Protein AF-A0A1X7TKP0-F1 (afdb_monomer)

pLDDT: mean 81.26, std 13.93, range [50.72, 97.0]

Secondary structure (DSSP, 8-state):
------SS---HHHHHHHTTTTS---PPPTTEEEEEEEEE-SS-EEE--EEEE----TT--S--EEEEEEEEEETTEEEEEEEEEE-GGGEEEEETTEEEE--SSPEEE-TT-EEEEEE---

Radius of gyration: 14.47 Å; Cα contacts (8 Å, |Δi|>4): 213; chains: 1; bounding box: 31×35×35 Å

Solvent-accessible surface area (backbone atoms only — not comparable to full-atom values): 7449 Å² total; per-residue (Å²): 86,83,89,68,93,74,87,79,80,92,45,70,67,56,46,66,78,47,62,66,74,81,48,85,90,69,86,84,59,70,70,35,80,46,72,40,85,87,43,28,35,76,45,67,49,65,48,61,63,48,77,48,76,49,80,84,72,88,75,78,49,67,52,70,33,28,46,31,37,28,37,70,79,51,102,88,41,71,44,80,75,41,72,46,81,40,32,66,88,63,47,45,78,78,48,91,48,28,35,37,33,64,56,96,64,62,42,71,49,45,54,65,24,24,42,30,41,34,27,53,67,117

Nearest PDB structures (foldseek):
  5mu8-assembly8_P  TM=4.519E-01  e=5.932E-01  Homo sapiens
  5mu8-assembly16_f  TM=4.303E-01  e=6.272E-01  Homo sapiens
  2o0o-assembly1_C  TM=3.734E-01  e=3.215E-01  Homo sapiens
  7kpa-assembly1_A  TM=4.078E-01  e=2.019E+00  Homo sapiens
  6mgp-assembly1_C  TM=3.198E-01  e=9.261E-01  Homo sapiens

Structure (mmCIF, N/CA/C/O backbone):
data_AF-A0A1X7TKP0-F1
#
_entry.id   AF-A0A1X7TKP0-F1
#
loop_
_atom_site.group_PDB
_atom_site.id
_atom_site.type_symbol
_atom_site.label_atom_id
_atom_site.label_alt_id
_atom_site.label_comp_id
_atom_site.label_asym_id
_atom_site.label_entity_id
_atom_site.label_seq_id
_atom_site.pdbx_PDB_ins_code
_atom_site.Cartn_x
_atom_site.Cartn_y
_atom_site.Cartn_z
_atom_site.occupancy
_atom_site.B_iso_or_equiv
_atom_site.auth_seq_id
_atom_site.auth_comp_id
_atom_site.auth_asym_id
_atom_site.auth_atom_id
_atom_site.pdbx_PDB_model_num
ATOM 1 N N . GLY A 1 1 ? -9.720 -5.991 3.796 1.00 51.44 1 GLY A N 1
ATOM 2 C CA . GLY A 1 1 ? -8.569 -6.813 3.355 1.00 51.44 1 GLY A CA 1
ATOM 3 C C . GLY A 1 1 ? -8.676 -8.213 3.927 1.00 51.44 1 GLY A C 1
ATOM 4 O O . GLY A 1 1 ? -9.389 -8.382 4.896 1.00 51.44 1 GLY A O 1
ATOM 5 N N . TYR A 1 2 ? -8.031 -9.223 3.343 1.00 51.78 2 TYR A N 1
ATOM 6 C CA . TYR A 1 2 ? -8.074 -10.601 3.855 1.00 51.78 2 TYR A CA 1
ATOM 7 C C . TYR A 1 2 ? -6.728 -10.949 4.496 1.00 51.78 2 TYR A C 1
ATOM 9 O O . TYR A 1 2 ? -5.691 -10.819 3.848 1.00 51.78 2 TYR A O 1
ATOM 17 N N . CYS A 1 3 ? -6.730 -11.372 5.760 1.00 55.53 3 CYS A N 1
ATOM 18 C CA . CYS A 1 3 ? -5.513 -11.797 6.445 1.00 55.53 3 CYS A CA 1
ATOM 19 C C . CYS A 1 3 ? -5.218 -13.254 6.086 1.00 55.53 3 CYS A C 1
ATOM 21 O O . CYS A 1 3 ? -5.800 -14.181 6.643 1.00 55.53 3 CYS A O 1
ATOM 23 N N . VAL A 1 4 ? -4.341 -13.457 5.104 1.00 58.06 4 VAL A N 1
ATOM 24 C CA . VAL A 1 4 ? -3.804 -14.779 4.769 1.00 58.06 4 VAL A CA 1
ATOM 25 C C . VAL A 1 4 ? -2.506 -15.019 5.531 1.00 58.06 4 VAL A C 1
ATOM 27 O O . VAL A 1 4 ? -1.620 -14.168 5.553 1.00 58.06 4 VAL A O 1
ATOM 30 N N . ASN A 1 5 ? -2.363 -16.218 6.096 1.00 53.41 5 ASN A N 1
ATOM 31 C CA . ASN A 1 5 ? -1.103 -16.730 6.634 1.00 53.41 5 ASN A CA 1
ATOM 32 C C . ASN A 1 5 ? -0.195 -17.100 5.437 1.00 53.41 5 ASN A C 1
ATOM 34 O O . ASN A 1 5 ? -0.082 -18.256 5.040 1.00 53.41 5 ASN A O 1
ATOM 38 N N . SER A 1 6 ? 0.292 -16.086 4.719 1.00 55.19 6 SER A N 1
ATOM 39 C CA . SER A 1 6 ? 0.793 -16.228 3.350 1.00 55.19 6 SER A CA 1
ATOM 40 C C . SER A 1 6 ? 2.266 -16.625 3.320 1.00 55.19 6 SER A C 1
ATOM 42 O O . SER A 1 6 ? 3.144 -15.764 3.285 1.00 55.19 6 SER A O 1
ATOM 44 N N . THR A 1 7 ? 2.541 -17.923 3.213 1.00 51.03 7 THR A N 1
ATOM 45 C CA . THR A 1 7 ? 3.807 -18.391 2.634 1.00 51.03 7 THR A CA 1
ATOM 46 C C . THR A 1 7 ? 3.774 -18.508 1.111 1.00 51.03 7 THR A C 1
ATOM 48 O O . THR A 1 7 ? 4.849 -18.513 0.539 1.00 51.03 7 THR A O 1
ATOM 51 N N . ASN A 1 8 ? 2.620 -18.539 0.424 1.00 56.34 8 ASN A N 1
ATOM 52 C CA . ASN A 1 8 ? 2.549 -18.608 -1.050 1.00 56.34 8 ASN A CA 1
ATOM 53 C C . ASN A 1 8 ? 1.129 -18.302 -1.575 1.00 56.34 8 ASN A C 1
ATOM 55 O O . ASN A 1 8 ? 0.237 -19.096 -1.290 1.00 56.34 8 ASN A O 1
ATOM 59 N N . SER A 1 9 ? 0.893 -17.232 -2.357 1.00 58.19 9 SER A N 1
ATOM 60 C CA . SER A 1 9 ? -0.186 -17.215 -3.393 1.00 58.19 9 SER A CA 1
ATOM 61 C C . SER A 1 9 ? -0.407 -15.903 -4.164 1.00 58.19 9 SER A C 1
ATOM 63 O O . SER A 1 9 ? -1.118 -15.938 -5.165 1.00 58.19 9 SER A O 1
ATOM 65 N N . ILE A 1 10 ? 0.175 -14.758 -3.788 1.00 66.00 10 ILE A N 1
ATOM 66 C CA . ILE A 1 10 ? -0.028 -13.523 -4.573 1.00 66.00 10 ILE A CA 1
ATOM 67 C C . ILE A 1 10 ? 0.979 -13.477 -5.731 1.00 66.00 10 ILE A C 1
ATOM 69 O O . ILE A 1 10 ? 2.150 -13.163 -5.532 1.00 66.00 10 ILE A O 1
ATOM 73 N N . ASN A 1 11 ? 0.523 -13.808 -6.940 1.00 68.00 11 ASN A N 1
ATOM 74 C CA .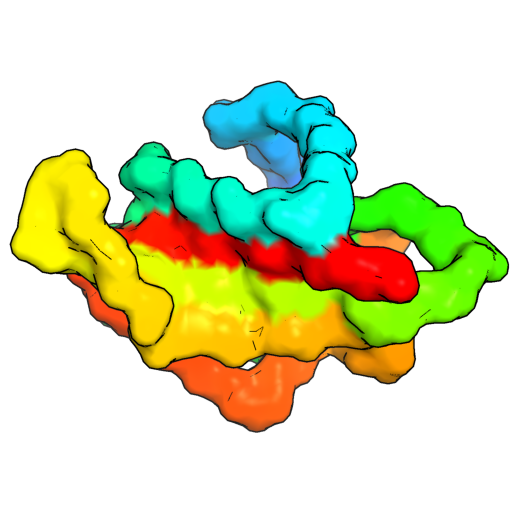 ASN A 1 11 ? 1.281 -13.695 -8.189 1.00 68.00 11 ASN A CA 1
ATOM 75 C C . ASN A 1 11 ? 0.612 -12.694 -9.156 1.00 68.00 11 ASN A C 1
ATOM 77 O O . ASN A 1 11 ? -0.492 -12.208 -8.907 1.00 68.00 11 ASN A O 1
ATOM 81 N N . ALA A 1 12 ? 1.279 -12.374 -10.269 1.00 66.25 12 ALA A N 1
ATOM 82 C CA . ALA A 1 12 ? 0.781 -11.391 -11.236 1.00 66.25 12 ALA A CA 1
ATOM 83 C C . ALA A 1 12 ? -0.612 -11.740 -11.799 1.00 66.25 12 ALA A C 1
ATOM 85 O O . ALA A 1 12 ? -1.448 -10.849 -11.948 1.00 66.25 12 ALA A O 1
ATOM 86 N N . SER A 1 13 ? -0.894 -13.025 -12.054 1.00 74.12 13 SER A N 1
ATOM 87 C CA . SER A 1 13 ? -2.208 -13.464 -12.546 1.00 74.12 13 SER A CA 1
ATOM 88 C C . SER A 1 13 ? -3.313 -13.238 -11.514 1.00 74.12 13 SER A C 1
ATOM 90 O O . SER A 1 13 ? -4.376 -12.737 -11.867 1.00 74.12 13 SER A O 1
ATOM 92 N N . PHE A 1 14 ? -3.046 -13.513 -10.232 1.00 74.75 14 PHE A N 1
ATOM 93 C CA . PHE A 1 14 ? -3.997 -13.256 -9.151 1.00 74.75 14 PHE A CA 1
ATOM 94 C C . PHE A 1 14 ? -4.366 -11.769 -9.057 1.00 74.75 14 PHE A C 1
ATOM 96 O O . PHE A 1 14 ? -5.537 -11.434 -8.872 1.00 74.75 14 PHE A O 1
ATOM 103 N N . ILE A 1 15 ? -3.384 -10.871 -9.212 1.00 70.69 15 ILE A N 1
ATOM 104 C CA . ILE A 1 15 ? -3.634 -9.424 -9.238 1.00 70.69 15 ILE A CA 1
ATOM 105 C C . ILE A 1 15 ? -4.488 -9.052 -10.450 1.00 70.69 15 ILE A C 1
ATOM 107 O O . ILE A 1 15 ? -5.494 -8.373 -10.277 1.00 70.69 15 ILE A O 1
ATOM 111 N N . TRP A 1 16 ? -4.147 -9.529 -11.649 1.00 67.25 16 TRP A N 1
ATOM 112 C CA . TRP A 1 16 ? -4.907 -9.232 -12.867 1.00 67.25 16 TRP A CA 1
ATOM 113 C C . TRP A 1 16 ? -6.384 -9.642 -12.760 1.00 67.25 16 TRP A C 1
ATOM 115 O O . TRP A 1 16 ? -7.273 -8.856 -13.078 1.00 67.25 16 TRP A O 1
ATOM 125 N N . GLU A 1 17 ? -6.656 -10.842 -12.244 1.00 72.19 17 GLU A N 1
ATOM 126 C CA . GLU A 1 17 ? -8.017 -11.371 -12.078 1.00 72.19 17 GLU A CA 1
ATOM 127 C C . GLU A 1 17 ? -8.852 -10.602 -11.042 1.00 72.19 17 GLU A C 1
ATOM 129 O O . GLU A 1 17 ? -10.082 -10.580 -11.123 1.00 72.19 17 GLU A O 1
ATOM 134 N N . ASN A 1 18 ? -8.207 -9.970 -10.055 1.00 70.94 18 ASN A N 1
ATOM 135 C CA . ASN A 1 18 ? -8.897 -9.349 -8.922 1.00 70.94 18 ASN A CA 1
ATOM 136 C C . ASN A 1 18 ? -8.798 -7.814 -8.879 1.00 70.94 18 ASN A C 1
ATOM 138 O O . ASN A 1 18 ? -9.553 -7.197 -8.128 1.00 70.94 18 ASN A O 1
ATOM 142 N N . ALA A 1 19 ? -7.944 -7.182 -9.693 1.00 62.22 19 ALA A N 1
ATOM 143 C CA . ALA A 1 19 ? -7.654 -5.744 -9.640 1.00 62.22 19 ALA A CA 1
ATOM 144 C C . ALA A 1 19 ? -8.895 -4.847 -9.802 1.00 62.22 19 ALA A C 1
ATOM 146 O O . ALA A 1 19 ? -8.980 -3.799 -9.170 1.00 62.22 19 ALA A O 1
ATOM 147 N N . LEU A 1 20 ? -9.881 -5.270 -10.599 1.00 62.09 20 LEU A N 1
ATOM 148 C CA . LEU A 1 20 ? -11.104 -4.498 -10.866 1.00 62.09 20 LEU A CA 1
ATOM 149 C C . LEU A 1 20 ? -12.278 -4.845 -9.942 1.00 62.09 20 LEU A C 1
ATOM 151 O O . LEU A 1 20 ? -13.355 -4.266 -10.072 1.00 62.09 20 LEU A O 1
ATOM 155 N N . ARG A 1 21 ? -12.108 -5.792 -9.011 1.00 64.38 21 ARG A N 1
ATOM 156 C CA . ARG A 1 21 ? -13.207 -6.238 -8.138 1.00 64.38 21 ARG A CA 1
ATOM 157 C C . ARG A 1 21 ? -13.510 -5.267 -7.001 1.00 64.38 21 ARG A C 1
ATOM 159 O O . ARG A 1 21 ? -14.573 -5.383 -6.402 1.00 64.38 21 ARG A O 1
ATOM 166 N N . ILE A 1 22 ? -12.583 -4.362 -6.684 1.00 61.00 22 ILE A N 1
ATOM 167 C CA . ILE A 1 22 ? -12.680 -3.501 -5.498 1.00 61.00 22 ILE A CA 1
ATOM 168 C C . ILE A 1 22 ? -13.153 -2.095 -5.879 1.00 61.00 22 ILE A C 1
ATOM 170 O O . ILE A 1 22 ? -14.141 -1.628 -5.328 1.00 61.00 22 ILE A O 1
ATOM 174 N N . HIS A 1 23 ? -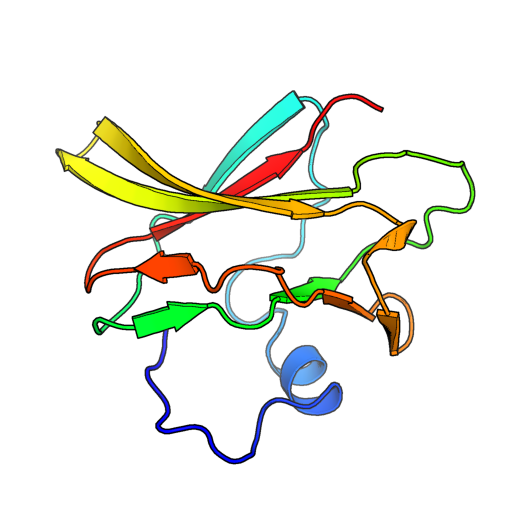12.531 -1.456 -6.874 1.00 62.75 23 HIS A N 1
ATOM 175 C CA . HIS A 1 23 ? -12.994 -0.187 -7.446 1.00 62.75 23 HIS A CA 1
ATOM 176 C C . HIS A 1 23 ? -12.616 -0.089 -8.928 1.00 62.75 23 HIS A C 1
ATOM 178 O O . HIS A 1 23 ? -11.694 -0.763 -9.389 1.00 62.75 23 HIS A O 1
ATOM 184 N N . GLN A 1 24 ? -13.304 0.783 -9.674 1.00 63.91 24 GLN A N 1
ATOM 185 C CA . GLN A 1 24 ? -12.847 1.174 -11.008 1.00 63.91 24 GLN A CA 1
ATOM 186 C C . GLN A 1 24 ? -11.480 1.857 -10.893 1.00 63.91 24 GLN A C 1
ATOM 188 O O . GLN A 1 24 ? -11.325 2.820 -10.142 1.00 63.91 24 GLN A O 1
ATOM 193 N N . SER A 1 25 ? -10.498 1.369 -11.649 1.00 64.50 25 SER A N 1
ATOM 194 C CA . SER A 1 25 ? -9.179 1.987 -11.749 1.00 64.50 25 SER A CA 1
ATOM 195 C C . SER A 1 25 ? -9.306 3.369 -12.395 1.00 64.50 25 SER A C 1
ATOM 197 O O . SER A 1 25 ? -9.614 3.473 -13.582 1.00 64.50 25 SER A O 1
ATOM 199 N N . GLN A 1 26 ? -9.082 4.424 -11.611 1.00 69.88 26 GLN A N 1
ATOM 200 C CA . GLN A 1 26 ? -8.999 5.802 -12.092 1.00 69.88 26 GLN A CA 1
ATOM 201 C C . GLN A 1 26 ? -7.558 6.296 -12.009 1.00 69.88 26 GLN A C 1
ATOM 203 O O . GLN A 1 26 ? -6.807 5.911 -11.114 1.00 69.88 26 GLN A O 1
ATOM 208 N N . MET A 1 27 ? -7.180 7.165 -1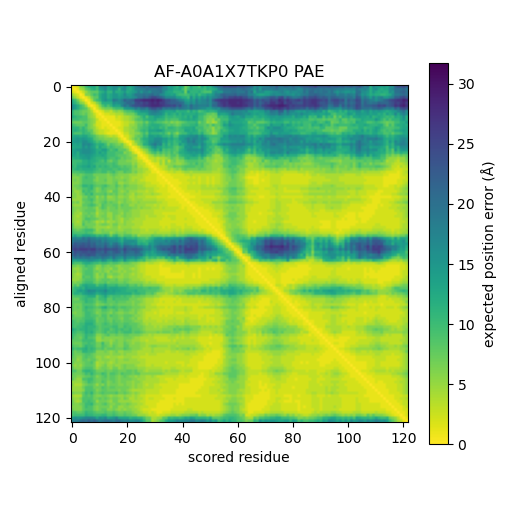2.946 1.00 72.50 27 MET A N 1
ATOM 209 C CA . MET A 1 27 ? -5.880 7.822 -12.911 1.00 72.50 27 MET A CA 1
ATOM 210 C C . MET A 1 27 ? -5.818 8.746 -11.693 1.00 72.50 27 MET A C 1
ATOM 212 O O . MET A 1 27 ? -6.709 9.576 -11.486 1.00 72.50 27 MET A O 1
ATOM 216 N N . PHE A 1 28 ? -4.768 8.609 -10.886 1.00 78.19 28 PHE A N 1
ATOM 217 C CA . PHE A 1 28 ? -4.550 9.532 -9.785 1.00 78.19 28 PHE A CA 1
ATOM 218 C C . PHE A 1 28 ? -4.169 10.919 -10.301 1.00 78.19 28 PHE A C 1
ATOM 220 O O . PHE A 1 28 ? -3.465 11.059 -11.298 1.00 78.19 28 PHE A O 1
ATOM 227 N N . GLN A 1 29 ? -4.620 11.951 -9.594 1.00 79.75 29 GLN A N 1
ATOM 228 C CA . GLN A 1 29 ? -4.174 13.318 -9.828 1.00 79.75 29 GLN A CA 1
ATOM 229 C C . GLN A 1 29 ? -2.992 13.634 -8.911 1.00 79.75 29 GLN A C 1
ATOM 231 O O . GLN A 1 29 ? -2.973 13.221 -7.750 1.00 79.75 29 GLN A O 1
ATOM 236 N N . ASN A 1 30 ? -2.032 14.400 -9.425 1.00 81.19 30 ASN A N 1
ATOM 237 C CA . ASN A 1 30 ? -0.868 14.835 -8.657 1.00 81.19 30 ASN A CA 1
ATOM 238 C C . ASN A 1 30 ? -1.276 15.721 -7.474 1.00 81.19 30 ASN A C 1
ATOM 240 O O . ASN A 1 30 ? -2.305 16.398 -7.512 1.00 81.19 30 ASN A O 1
ATOM 244 N N . GLN A 1 31 ? -0.432 15.741 -6.441 1.00 85.06 31 GLN A N 1
ATOM 245 C CA . GLN A 1 31 ? -0.606 16.516 -5.206 1.00 85.06 31 GLN A CA 1
ATOM 246 C C . GLN A 1 31 ? -1.912 16.201 -4.459 1.00 85.06 31 GLN A C 1
ATOM 248 O O . GLN A 1 31 ? -2.467 17.055 -3.766 1.00 85.06 31 GLN A O 1
ATOM 253 N N . ARG A 1 32 ? -2.425 14.971 -4.591 1.00 89.44 32 ARG A N 1
ATOM 254 C CA . ARG A 1 32 ? -3.657 14.540 -3.923 1.00 89.44 32 ARG A CA 1
ATOM 255 C C . ARG A 1 32 ? -3.431 13.387 -2.965 1.00 89.44 32 ARG A C 1
ATOM 257 O O . ARG A 1 32 ? -2.688 12.451 -3.247 1.00 89.44 32 ARG A O 1
ATOM 264 N N . GLN A 1 33 ? -4.148 13.472 -1.849 1.00 92.38 33 GLN A N 1
ATOM 265 C CA . GLN A 1 33 ? -4.306 12.417 -0.862 1.00 92.38 33 GLN A CA 1
ATOM 266 C C . GLN A 1 33 ? -5.595 11.649 -1.148 1.00 92.38 33 GLN A C 1
ATOM 268 O O . GLN A 1 33 ? -6.670 12.241 -1.239 1.00 92.38 33 GLN A O 1
ATOM 273 N N . TYR A 1 34 ? -5.488 10.330 -1.218 1.00 91.38 34 TYR A N 1
ATOM 274 C CA . TYR A 1 34 ? -6.613 9.415 -1.338 1.00 91.38 34 TYR A CA 1
ATOM 275 C C . TYR A 1 34 ? -6.633 8.502 -0.115 1.00 91.38 34 TYR A C 1
ATOM 277 O O . TYR A 1 34 ? -5.600 7.948 0.263 1.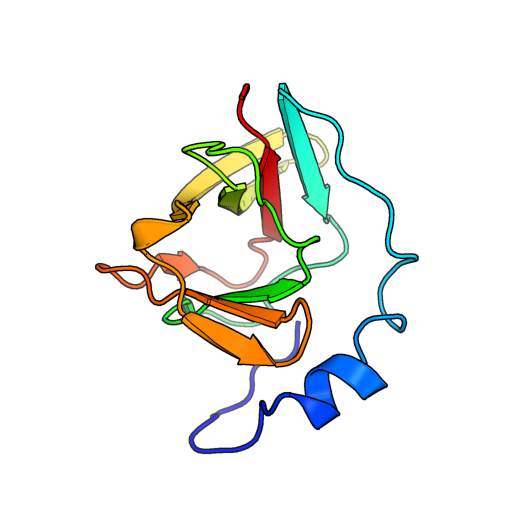00 91.38 34 TYR A O 1
ATOM 285 N N . LEU A 1 35 ? -7.799 8.368 0.514 1.00 91.50 35 LEU A N 1
ATOM 286 C CA . LEU A 1 35 ? -8.049 7.421 1.597 1.00 91.50 35 LEU A CA 1
ATOM 287 C C . LEU A 1 35 ? -9.132 6.454 1.137 1.00 91.50 35 LEU A C 1
ATOM 289 O O . LEU A 1 35 ? -10.201 6.883 0.702 1.00 91.50 35 LEU A O 1
ATOM 293 N N . TYR A 1 36 ? -8.854 5.161 1.243 1.00 90.00 36 TYR A N 1
ATOM 294 C CA . TYR A 1 36 ? -9.787 4.114 0.852 1.00 90.00 36 TYR A CA 1
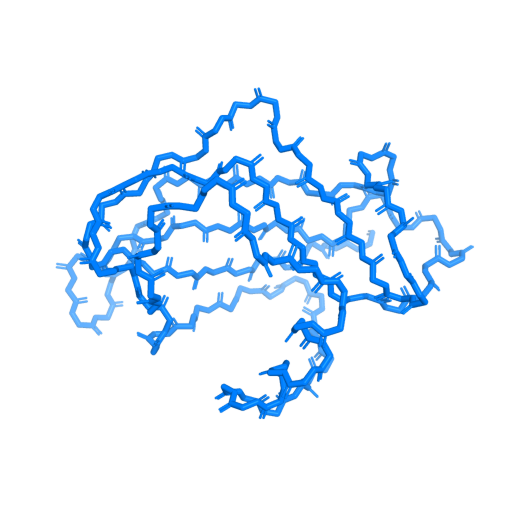ATOM 295 C C . TYR A 1 36 ? -10.474 3.570 2.098 1.00 90.00 36 TYR A C 1
ATOM 297 O O . TYR A 1 36 ? -10.007 2.611 2.709 1.00 90.00 36 TYR A O 1
ATOM 305 N N . LEU A 1 37 ? -11.580 4.205 2.489 1.00 88.50 37 LEU A N 1
ATOM 306 C CA . LEU A 1 37 ? -12.293 3.884 3.733 1.00 88.50 37 LEU A CA 1
ATOM 307 C C . LEU A 1 37 ? -12.804 2.433 3.773 1.00 88.50 37 LEU A C 1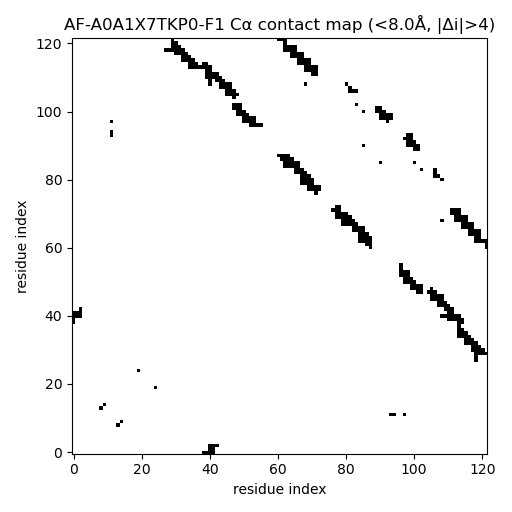
ATOM 309 O O . LEU A 1 37 ? -12.869 1.836 4.843 1.00 88.50 37 LEU A O 1
ATOM 313 N N . ASP A 1 38 ? -13.078 1.849 2.605 1.00 86.25 38 ASP A N 1
ATOM 314 C CA . ASP A 1 38 ? -13.532 0.461 2.463 1.00 86.25 38 ASP A CA 1
ATOM 315 C C . ASP A 1 38 ? -12.365 -0.553 2.431 1.00 86.25 38 ASP A C 1
ATOM 317 O O . ASP A 1 38 ? -12.571 -1.768 2.472 1.00 86.25 38 ASP A O 1
ATOM 321 N N . MET A 1 39 ? -11.114 -0.075 2.383 1.00 87.56 39 MET A N 1
ATOM 322 C CA . MET A 1 39 ? -9.899 -0.894 2.396 1.00 87.56 39 MET A CA 1
ATOM 323 C C . MET A 1 39 ? -9.217 -0.839 3.767 1.00 87.56 39 MET A C 1
ATOM 325 O O . MET A 1 39 ? -8.179 -0.200 3.943 1.00 87.56 39 MET A O 1
ATOM 329 N N . PHE A 1 40 ? -9.788 -1.557 4.733 1.00 89.75 40 PHE A N 1
ATOM 330 C CA . PHE A 1 40 ? -9.236 -1.697 6.082 1.00 89.75 40 PHE A CA 1
ATOM 331 C C . PHE A 1 40 ? -8.602 -3.073 6.337 1.00 89.75 40 PHE A C 1
ATOM 333 O O . PHE A 1 40 ? -8.947 -4.082 5.697 1.00 89.75 40 PHE A O 1
ATOM 340 N N . PHE A 1 41 ? -7.655 -3.116 7.274 1.00 90.50 41 PHE A N 1
ATOM 341 C CA . PHE A 1 41 ? -7.009 -4.344 7.739 1.00 90.50 41 PHE A CA 1
ATOM 342 C C . PHE A 1 41 ? -7.906 -5.072 8.751 1.00 90.50 41 PHE A C 1
ATOM 344 O O . PHE A 1 41 ? -8.435 -4.458 9.670 1.00 90.50 41 PHE A O 1
ATOM 351 N N . LEU A 1 42 ? -8.074 -6.390 8.593 1.00 89.56 42 LEU A N 1
ATOM 352 C CA . LEU A 1 42 ? -8.895 -7.233 9.486 1.00 89.56 42 LEU A CA 1
ATOM 353 C C . LEU A 1 42 ? -8.099 -7.867 10.636 1.00 89.56 42 LEU A C 1
ATOM 355 O O . LEU A 1 42 ? -8.618 -8.699 11.368 1.00 89.56 42 LEU A O 1
ATOM 359 N N . CYS A 1 43 ? -6.814 -7.551 10.745 1.00 90.19 43 CYS A N 1
ATOM 360 C CA . CYS A 1 43 ? -5.928 -8.084 11.766 1.00 90.19 43 CYS A CA 1
ATOM 361 C C . CYS A 1 43 ? -4.742 -7.138 11.955 1.00 90.19 43 CYS A C 1
ATOM 363 O O . CYS A 1 43 ? -4.530 -6.226 11.154 1.00 90.19 43 CYS A O 1
ATOM 365 N N . ASN A 1 44 ? -3.939 -7.394 12.983 1.00 93.31 44 ASN A N 1
ATOM 366 C CA . ASN A 1 44 ? -2.636 -6.759 13.143 1.00 93.31 44 ASN A CA 1
ATOM 367 C C . ASN A 1 44 ? -1.605 -7.428 12.230 1.00 93.31 44 ASN A C 1
ATOM 369 O O . ASN A 1 44 ? -1.639 -8.645 12.031 1.00 93.31 44 ASN A O 1
ATOM 373 N N . GLY A 1 45 ? -0.649 -6.657 11.723 1.00 91.75 45 GLY A N 1
ATOM 374 C CA . GLY A 1 45 ? 0.394 -7.211 10.874 1.00 91.75 45 GLY A CA 1
ATOM 375 C C . GLY A 1 45 ? 1.391 -6.178 10.384 1.00 91.75 45 GLY A C 1
ATOM 376 O O . GLY A 1 45 ? 1.494 -5.071 10.912 1.00 91.75 45 GLY A O 1
ATOM 377 N N . SER A 1 46 ? 2.143 -6.566 9.356 1.00 92.75 46 SER A N 1
ATOM 378 C CA . SER A 1 46 ? 3.094 -5.674 8.706 1.00 92.75 46 SER A CA 1
ATOM 379 C C . SER A 1 46 ? 3.053 -5.811 7.193 1.00 92.75 46 SER A C 1
ATOM 381 O O . SER A 1 46 ? 2.902 -6.913 6.664 1.00 92.75 46 SER A O 1
ATOM 383 N N . VAL A 1 47 ? 3.182 -4.685 6.496 1.00 91.62 47 VAL A N 1
ATOM 384 C CA . VAL A 1 47 ? 3.381 -4.656 5.052 1.00 91.62 47 VAL A CA 1
ATOM 385 C C . VAL A 1 47 ? 4.871 -4.760 4.774 1.00 91.62 47 VAL A C 1
ATOM 387 O O . VAL A 1 47 ? 5.649 -3.873 5.120 1.00 91.62 47 VAL A O 1
ATOM 390 N N . THR A 1 48 ? 5.259 -5.858 4.139 1.00 92.50 48 THR A N 1
ATOM 391 C CA . THR A 1 48 ? 6.643 -6.143 3.736 1.00 92.50 48 THR A CA 1
ATOM 392 C C . THR A 1 48 ? 6.870 -5.935 2.244 1.00 92.50 48 THR A C 1
ATOM 394 O O . THR A 1 48 ? 8.004 -6.011 1.781 1.00 92.50 48 THR A O 1
ATOM 397 N N . LYS A 1 49 ? 5.799 -5.710 1.477 1.00 91.12 49 LYS A N 1
ATOM 398 C CA . LYS A 1 49 ? 5.828 -5.610 0.021 1.00 91.12 49 LYS A CA 1
ATOM 399 C C . LYS A 1 49 ? 4.571 -4.917 -0.492 1.00 91.12 49 LYS A C 1
ATOM 401 O O . LYS A 1 49 ? 3.469 -5.230 -0.048 1.00 91.12 49 LYS A O 1
ATOM 406 N N . TRP A 1 50 ? 4.751 -4.044 -1.473 1.00 91.06 50 TRP A N 1
ATOM 407 C CA . TRP A 1 50 ? 3.687 -3.436 -2.258 1.00 91.06 50 TRP A CA 1
ATOM 408 C C . TRP A 1 50 ? 3.749 -3.967 -3.692 1.00 91.06 50 TRP A C 1
ATOM 410 O O . TRP A 1 50 ? 4.823 -4.024 -4.288 1.00 91.06 50 TRP A O 1
ATOM 420 N N . ILE A 1 51 ? 2.598 -4.350 -4.245 1.00 87.62 51 ILE A N 1
ATOM 421 C CA . ILE A 1 51 ? 2.443 -4.700 -5.661 1.00 87.62 51 ILE A CA 1
ATOM 422 C C . ILE A 1 51 ? 1.385 -3.768 -6.236 1.00 87.62 51 ILE A C 1
ATOM 424 O O . ILE A 1 51 ? 0.277 -3.701 -5.703 1.00 87.62 51 ILE A O 1
ATOM 428 N N . PHE A 1 52 ? 1.721 -3.035 -7.293 1.00 84.50 52 PHE A N 1
ATOM 429 C CA . PHE A 1 52 ? 0.842 -2.008 -7.841 1.00 84.50 52 PHE A CA 1
ATOM 430 C C . PHE A 1 52 ? 0.992 -1.862 -9.354 1.00 84.50 52 PHE A C 1
ATOM 432 O O . PHE A 1 52 ? 2.045 -2.136 -9.929 1.00 84.50 52 PHE A O 1
ATOM 439 N N . GLY A 1 53 ? -0.092 -1.430 -9.996 1.00 81.44 53 GLY A N 1
ATOM 440 C CA . GLY A 1 53 ? -0.091 -1.073 -11.408 1.00 81.44 53 GLY A CA 1
ATOM 441 C C . GLY A 1 53 ? 0.277 0.395 -11.605 1.00 81.44 53 GLY A C 1
ATOM 442 O O . GLY A 1 53 ? -0.223 1.250 -10.874 1.00 81.44 53 GLY A O 1
ATOM 443 N N . ALA A 1 54 ? 1.117 0.694 -12.592 1.00 79.38 54 ALA A N 1
ATOM 444 C CA . ALA A 1 54 ? 1.425 2.063 -13.001 1.00 79.38 54 ALA A CA 1
ATOM 445 C C . ALA A 1 54 ? 1.696 2.126 -14.509 1.00 79.38 54 ALA A C 1
ATOM 447 O O . ALA A 1 54 ? 2.180 1.165 -15.101 1.00 79.38 54 ALA A O 1
ATOM 448 N N . GLU A 1 55 ? 1.372 3.251 -15.144 1.00 76.00 55 GLU A N 1
ATOM 449 C CA . GLU A 1 55 ? 1.761 3.486 -16.536 1.00 76.00 55 GLU A CA 1
ATOM 450 C C . GLU A 1 55 ? 3.285 3.641 -16.637 1.00 76.00 55 GLU A C 1
ATOM 452 O O . GLU A 1 55 ? 3.922 4.144 -15.710 1.00 76.00 55 GLU A O 1
ATOM 457 N N . ASN A 1 56 ? 3.871 3.191 -17.750 1.00 63.22 56 ASN A N 1
ATOM 458 C CA . ASN A 1 56 ? 5.306 3.276 -17.991 1.00 63.22 56 ASN A CA 1
ATOM 459 C C . ASN A 1 56 ? 5.779 4.741 -17.945 1.00 63.22 56 ASN A C 1
ATOM 461 O O . ASN A 1 56 ? 5.558 5.512 -18.879 1.00 63.22 56 ASN A O 1
ATOM 465 N N . GLN A 1 57 ? 6.439 5.119 -16.850 1.00 60.69 57 GLN A N 1
ATOM 466 C CA . GLN A 1 57 ? 6.945 6.470 -16.624 1.00 60.69 57 GLN A CA 1
ATOM 467 C C . GLN A 1 57 ? 8.278 6.664 -17.357 1.00 60.69 57 GLN A C 1
ATOM 469 O O . GLN A 1 57 ? 9.344 6.712 -16.749 1.00 60.69 57 GLN A O 1
ATOM 474 N N . THR A 1 58 ? 8.241 6.800 -18.681 1.00 53.41 58 THR A N 1
ATOM 475 C CA . THR A 1 58 ? 9.441 7.074 -19.495 1.00 53.41 58 THR A CA 1
ATOM 476 C C . THR A 1 58 ? 10.052 8.465 -19.253 1.00 53.41 58 THR A C 1
ATOM 478 O O . THR A 1 58 ? 11.095 8.771 -19.822 1.00 53.41 58 THR A O 1
ATOM 481 N N . ASN A 1 59 ? 9.439 9.309 -18.410 1.00 52.03 59 ASN A N 1
ATOM 482 C CA . ASN A 1 59 ? 9.762 10.734 -18.264 1.00 52.03 59 ASN A CA 1
ATOM 483 C C . ASN A 1 59 ? 10.360 11.139 -16.894 1.00 52.03 59 ASN A C 1
ATOM 485 O O . ASN A 1 59 ? 10.137 12.262 -16.452 1.00 52.03 59 ASN A O 1
ATOM 489 N N . ASN A 1 60 ? 11.151 10.283 -16.231 1.00 50.72 60 ASN A N 1
ATOM 490 C CA . ASN A 1 60 ? 11.976 10.668 -15.063 1.00 50.72 60 ASN A CA 1
ATOM 491 C C . ASN A 1 60 ? 11.222 11.365 -13.901 1.00 50.72 60 ASN A C 1
ATOM 493 O O . ASN A 1 60 ? 11.757 12.275 -13.267 1.00 50.72 60 ASN A O 1
ATOM 497 N N . GLN A 1 61 ? 9.993 10.953 -13.581 1.00 57.53 61 GLN A N 1
ATOM 498 C CA . GLN A 1 61 ? 9.351 11.417 -12.346 1.00 57.53 61 GLN A CA 1
ATOM 499 C C . GLN A 1 61 ? 9.953 10.668 -11.152 1.00 57.53 61 GLN A C 1
ATOM 501 O O . GLN A 1 61 ? 9.795 9.456 -11.021 1.00 57.53 61 GLN A O 1
ATOM 506 N N . ASN A 1 62 ? 10.678 11.386 -10.289 1.00 56.25 62 ASN A N 1
ATOM 507 C CA . ASN A 1 62 ? 11.434 10.785 -9.184 1.00 56.25 62 ASN A CA 1
ATOM 508 C C . ASN A 1 62 ? 10.547 10.119 -8.121 1.00 56.25 62 ASN A C 1
ATOM 510 O O . ASN A 1 62 ? 11.038 9.264 -7.388 1.00 56.25 62 ASN A O 1
ATOM 514 N N . ALA A 1 63 ? 9.263 10.467 -8.023 1.00 61.56 63 ALA A N 1
ATOM 515 C CA . ALA A 1 63 ? 8.357 9.875 -7.048 1.00 61.56 63 ALA A CA 1
ATOM 516 C C . ALA A 1 63 ? 7.060 9.402 -7.716 1.00 61.56 63 ALA A C 1
ATOM 518 O O . ALA A 1 63 ? 6.346 10.186 -8.334 1.00 61.56 63 ALA A O 1
ATOM 519 N N . LEU A 1 64 ? 6.774 8.105 -7.582 1.00 76.19 64 LEU A N 1
ATOM 520 C CA . LEU A 1 64 ? 5.604 7.453 -8.172 1.00 76.19 64 LEU A CA 1
ATOM 521 C C . LEU A 1 64 ? 4.371 7.623 -7.291 1.00 76.19 64 LEU A C 1
ATOM 523 O O . LEU A 1 64 ? 3.291 7.960 -7.765 1.00 76.19 64 LEU A O 1
ATOM 527 N N . ALA A 1 65 ? 4.539 7.353 -6.000 1.00 88.12 65 ALA A N 1
ATOM 528 C CA . ALA A 1 65 ? 3.479 7.406 -5.012 1.00 88.12 65 ALA A CA 1
ATOM 529 C C . ALA A 1 65 ? 4.078 7.308 -3.612 1.00 88.12 65 ALA A C 1
ATOM 531 O O . ALA A 1 65 ? 5.188 6.816 -3.414 1.00 88.12 65 ALA A O 1
ATOM 532 N N . GLU A 1 66 ? 3.304 7.710 -2.621 1.00 92.25 66 GLU A N 1
ATOM 533 C CA . GLU A 1 66 ? 3.527 7.349 -1.235 1.00 92.25 66 GLU A CA 1
ATOM 534 C C . GLU A 1 66 ? 2.370 6.467 -0.773 1.00 92.25 66 GLU A C 1
ATOM 536 O O . GLU A 1 66 ? 1.234 6.932 -0.662 1.00 92.25 66 GLU A O 1
ATOM 541 N N . PHE A 1 67 ? 2.654 5.192 -0.513 1.00 93.81 67 PHE A N 1
ATOM 542 C CA . PHE A 1 67 ? 1.691 4.268 0.079 1.00 93.81 67 PHE A CA 1
ATOM 543 C C . PHE A 1 67 ? 1.663 4.461 1.584 1.00 93.81 67 PHE A C 1
ATOM 545 O O . PHE A 1 67 ? 2.708 4.545 2.224 1.00 93.81 67 PHE A O 1
ATOM 552 N N . GLN A 1 68 ? 0.473 4.549 2.160 1.00 95.62 68 GLN A N 1
ATOM 553 C CA . GLN A 1 68 ? 0.290 4.989 3.534 1.00 95.62 68 GLN A CA 1
ATOM 554 C C . GLN A 1 68 ? -0.689 4.089 4.276 1.00 95.62 68 GLN A C 1
ATOM 556 O O . GLN A 1 68 ? -1.625 3.533 3.698 1.00 95.62 68 GLN A O 1
ATOM 561 N N . ILE A 1 69 ? -0.498 4.016 5.587 1.00 96.69 69 ILE A N 1
ATOM 562 C CA . ILE A 1 69 ? -1.438 3.413 6.525 1.00 96.69 69 ILE A CA 1
ATOM 563 C C . ILE A 1 69 ? -1.953 4.517 7.440 1.00 96.69 69 ILE A C 1
ATOM 565 O O . ILE A 1 69 ? -1.174 5.278 8.025 1.00 96.69 69 ILE A O 1
ATOM 569 N N . TRP A 1 70 ? -3.272 4.599 7.561 1.00 97.00 70 TRP A N 1
ATOM 570 C CA . TRP A 1 70 ? -3.964 5.601 8.358 1.00 97.00 70 TRP A CA 1
ATOM 571 C C . TRP A 1 70 ? -4.803 4.942 9.441 1.00 97.00 70 TRP A C 1
ATOM 573 O O . TRP A 1 70 ? -5.470 3.942 9.202 1.00 97.00 70 TRP A O 1
ATOM 583 N N . ARG A 1 71 ? -4.810 5.546 10.625 1.00 96.69 71 ARG A N 1
ATOM 584 C CA . ARG A 1 71 ? -5.645 5.140 11.747 1.00 96.69 71 ARG A CA 1
ATOM 585 C C . ARG A 1 71 ? -6.825 6.090 11.886 1.00 96.69 71 ARG A C 1
ATOM 587 O O . ARG A 1 71 ? -6.596 7.280 12.129 1.00 96.69 71 ARG A O 1
ATOM 594 N N . PRO A 1 72 ? -8.067 5.600 11.773 1.00 94.25 72 PRO A N 1
ATOM 595 C CA . PRO A 1 72 ? -9.240 6.384 12.129 1.00 94.25 72 PRO A CA 1
ATOM 596 C C . PRO A 1 72 ? -9.193 6.766 13.615 1.00 94.25 72 PRO A C 1
ATOM 598 O O . PRO A 1 72 ? -8.975 5.918 14.477 1.00 94.25 72 PRO A O 1
ATOM 601 N N . GLN A 1 73 ? -9.394 8.044 13.925 1.00 92.50 73 GLN A N 1
ATOM 602 C CA . GLN A 1 73 ? -9.590 8.529 15.298 1.00 92.50 73 GLN A CA 1
ATOM 603 C C . GLN A 1 73 ? -11.066 8.791 15.603 1.00 92.50 73 GLN A C 1
ATOM 605 O O . GLN A 1 73 ? -11.515 8.653 16.737 1.00 92.50 73 GLN A O 1
ATOM 610 N N . SER A 1 74 ? -11.812 9.203 14.582 1.00 90.12 74 SER A N 1
ATOM 611 C CA . SER A 1 74 ? -13.249 9.446 14.623 1.00 90.12 74 SER A CA 1
ATOM 612 C C . SER A 1 74 ? -13.831 9.215 13.228 1.00 90.12 74 SER A C 1
ATOM 614 O O . SER A 1 74 ? -13.107 8.865 12.297 1.00 90.12 74 SER A O 1
ATOM 616 N N . SER A 1 75 ? -15.131 9.448 13.051 1.00 83.50 75 SER A N 1
ATOM 617 C CA . SER A 1 75 ? -15.816 9.289 11.761 1.00 83.50 75 SER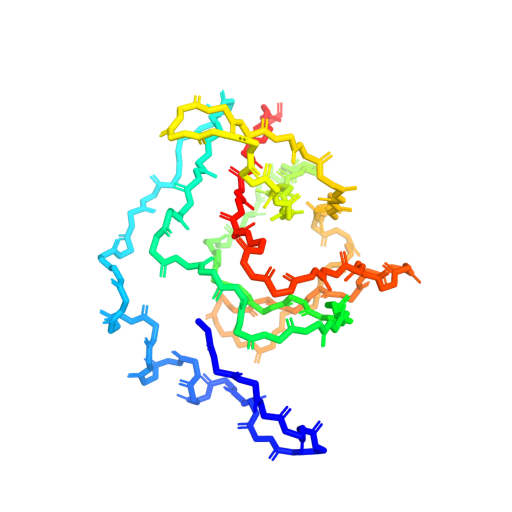 A CA 1
ATOM 618 C C . SER A 1 75 ? -15.284 10.182 10.632 1.00 83.50 75 SER A C 1
ATOM 620 O O . SER A 1 75 ? -15.629 9.956 9.479 1.00 83.50 75 SER A O 1
ATOM 622 N N . SER A 1 76 ? -14.492 11.213 10.939 1.00 87.38 76 SER A N 1
ATOM 623 C CA . SER A 1 76 ? -13.967 12.162 9.946 1.00 87.38 76 SER A CA 1
ATOM 624 C C . SER A 1 76 ? -12.516 12.574 10.192 1.00 87.38 76 SER A C 1
ATOM 626 O O . SER A 1 76 ? -12.027 13.488 9.532 1.00 87.38 76 SER A O 1
ATOM 628 N N . SER A 1 77 ? -11.839 11.954 11.161 1.00 93.12 77 SER A N 1
ATOM 629 C CA . SER A 1 77 ? -10.452 12.263 11.511 1.00 93.12 77 SER A CA 1
ATOM 630 C C . SER A 1 77 ? -9.592 11.018 11.385 1.00 93.12 77 SER A C 1
ATOM 632 O O . SER A 1 77 ? -9.934 9.963 11.924 1.00 93.12 77 SER A O 1
ATOM 634 N N . TYR A 1 78 ? -8.457 11.163 10.708 1.00 95.06 78 TYR A N 1
ATOM 635 C CA . TYR A 1 78 ? -7.520 10.087 10.426 1.00 95.06 78 TYR A CA 1
ATOM 636 C C . TYR A 1 78 ? -6.103 10.574 10.701 1.00 95.06 78 TYR A C 1
ATOM 638 O O . TYR A 1 78 ? -5.729 11.666 10.279 1.00 95.06 78 TYR A O 1
ATOM 646 N N . ASN A 1 79 ? -5.296 9.736 11.345 1.00 95.69 79 ASN A N 1
ATOM 647 C CA . ASN A 1 79 ? -3.877 9.996 11.554 1.00 95.69 79 ASN A CA 1
ATOM 648 C C . ASN A 1 79 ? -3.032 9.051 10.715 1.00 95.69 79 ASN A C 1
ATOM 650 O O . ASN A 1 79 ? -3.241 7.840 10.740 1.00 95.69 79 ASN A O 1
ATOM 654 N N . ARG A 1 80 ? -2.029 9.587 10.021 1.00 95.75 80 ARG A N 1
ATOM 655 C CA . ARG A 1 80 ? -1.068 8.762 9.294 1.00 95.75 80 ARG A CA 1
ATOM 656 C C . ARG A 1 80 ? -0.165 8.043 10.291 1.00 95.75 80 ARG A C 1
ATOM 658 O O . ARG A 1 80 ? 0.516 8.690 11.082 1.00 95.75 80 ARG A O 1
ATOM 665 N N . VAL A 1 81 ? -0.169 6.716 10.245 1.00 95.31 81 VAL A N 1
ATOM 666 C CA . VAL A 1 81 ? 0.613 5.853 11.142 1.00 95.31 81 VAL A CA 1
ATOM 667 C C . VAL A 1 81 ? 1.986 5.583 10.551 1.00 95.31 81 VAL A C 1
ATOM 669 O O . VAL A 1 81 ? 2.999 5.681 11.238 1.00 95.31 81 VAL A O 1
ATOM 672 N N . SER A 1 82 ? 2.023 5.232 9.270 1.00 95.06 82 SER A N 1
ATOM 673 C CA . SER A 1 82 ? 3.249 4.879 8.566 1.00 95.06 82 SER A CA 1
ATOM 674 C C . SER A 1 82 ? 3.080 5.079 7.064 1.00 95.06 82 SER A C 1
ATOM 676 O O . SER A 1 82 ? 1.962 5.244 6.564 1.00 95.06 82 SER A O 1
ATOM 678 N N . PHE A 1 83 ? 4.200 5.123 6.346 1.00 94.81 83 PHE A N 1
ATOM 679 C CA . PHE A 1 83 ? 4.206 5.294 4.902 1.00 94.81 83 PHE A CA 1
ATOM 680 C C . PHE A 1 83 ? 5.467 4.715 4.259 1.00 94.81 83 PHE A C 1
ATOM 682 O O . PHE A 1 83 ? 6.480 4.495 4.922 1.00 94.81 83 PHE A O 1
ATOM 689 N N . SER A 1 84 ? 5.384 4.453 2.959 1.00 93.06 84 SER A N 1
ATOM 690 C CA . SER A 1 84 ? 6.507 4.134 2.089 1.00 93.06 84 SER A CA 1
ATOM 691 C C . SER A 1 84 ? 6.469 5.054 0.881 1.00 93.06 84 SER A C 1
ATOM 693 O O . SER A 1 84 ? 5.508 5.020 0.111 1.00 93.06 84 SER A O 1
ATOM 695 N N . SER A 1 85 ? 7.512 5.856 0.702 1.00 90.81 85 SER A N 1
ATOM 696 C CA . SER A 1 85 ? 7.697 6.643 -0.515 1.00 90.81 85 SER A CA 1
ATOM 697 C C . SER A 1 85 ? 8.317 5.749 -1.585 1.00 90.81 85 SER A C 1
ATOM 699 O O . SER A 1 85 ? 9.348 5.124 -1.349 1.00 90.81 85 SER A O 1
ATOM 701 N N . VAL A 1 86 ? 7.667 5.664 -2.741 1.00 88.44 86 VAL A N 1
ATOM 702 C CA . VAL A 1 86 ? 8.065 4.797 -3.846 1.00 88.44 86 VAL A CA 1
ATOM 703 C C . VAL A 1 86 ? 8.667 5.648 -4.952 1.00 88.44 86 VAL A C 1
ATOM 705 O O . VAL A 1 86 ? 8.001 6.528 -5.506 1.00 88.44 86 VAL A O 1
ATOM 708 N N . THR A 1 87 ? 9.924 5.372 -5.288 1.00 85.38 87 THR A N 1
ATOM 709 C CA . THR A 1 87 ? 10.621 5.989 -6.420 1.00 85.38 87 THR A CA 1
ATOM 710 C C . THR A 1 87 ? 10.812 4.975 -7.541 1.00 85.38 87 THR A C 1
ATOM 712 O O . THR A 1 87 ? 10.782 3.767 -7.306 1.00 85.38 87 THR A O 1
ATOM 715 N N . LEU A 1 88 ? 11.044 5.450 -8.767 1.00 78.50 88 LEU A N 1
ATOM 716 C CA . LEU A 1 88 ? 11.348 4.572 -9.905 1.00 78.50 88 LEU A CA 1
ATOM 717 C C . LEU A 1 88 ? 12.594 3.701 -9.683 1.00 78.50 88 LEU A C 1
ATOM 719 O O . LEU A 1 88 ? 12.677 2.611 -10.239 1.00 78.50 88 LEU A O 1
ATOM 723 N N . ASN A 1 89 ? 13.544 4.159 -8.866 1.00 82.19 89 ASN A N 1
ATOM 724 C CA . ASN A 1 89 ? 14.787 3.433 -8.609 1.00 82.19 89 ASN A CA 1
ATOM 725 C C . ASN A 1 89 ? 14.607 2.280 -7.613 1.00 82.19 89 ASN A C 1
ATOM 727 O O . ASN A 1 89 ? 15.451 1.389 -7.562 1.00 82.19 89 ASN A O 1
ATOM 731 N N . ASP A 1 90 ? 13.517 2.289 -6.842 1.00 86.00 90 ASP A N 1
ATOM 732 C CA . ASP A 1 90 ? 13.280 1.312 -5.778 1.00 86.00 90 ASP A CA 1
ATOM 733 C C . ASP A 1 90 ? 12.299 0.205 -6.191 1.00 86.00 90 ASP A C 1
ATOM 735 O O . ASP A 1 90 ? 11.992 -0.687 -5.395 1.00 86.00 90 ASP A O 1
ATOM 739 N N . VAL A 1 91 ? 11.776 0.254 -7.421 1.00 88.56 91 VAL A N 1
ATOM 740 C CA . VAL A 1 91 ? 10.768 -0.695 -7.903 1.00 88.56 91 VAL A CA 1
ATOM 741 C C . VAL A 1 91 ? 11.324 -1.684 -8.913 1.00 88.56 91 VAL A C 1
ATOM 743 O O . VAL A 1 91 ? 12.158 -1.364 -9.754 1.00 88.56 91 VAL A O 1
ATOM 746 N N . THR A 1 92 ? 10.801 -2.904 -8.865 1.00 89.75 92 THR A N 1
ATOM 747 C CA . THR A 1 92 ? 11.079 -3.961 -9.837 1.00 89.75 92 THR A CA 1
ATOM 748 C C . THR A 1 92 ? 9.834 -4.207 -10.677 1.00 89.75 92 THR A C 1
ATOM 750 O O . THR A 1 92 ? 8.756 -4.448 -10.140 1.00 89.75 92 THR A O 1
ATOM 753 N N . MET A 1 93 ? 9.954 -4.165 -12.003 1.00 86.56 93 MET A N 1
ATOM 754 C CA . MET A 1 93 ? 8.855 -4.545 -12.890 1.00 86.56 93 MET A CA 1
ATOM 755 C C . MET A 1 93 ? 8.706 -6.073 -12.893 1.00 86.56 93 MET A C 1
ATOM 757 O O . MET A 1 93 ? 9.628 -6.785 -13.285 1.00 86.56 93 MET A O 1
ATOM 761 N N . ILE A 1 94 ? 7.546 -6.572 -12.466 1.00 86.44 94 ILE A N 1
ATOM 762 C CA . ILE A 1 94 ? 7.230 -8.013 -12.380 1.00 86.44 94 ILE A CA 1
ATOM 763 C C . ILE A 1 94 ? 6.191 -8.460 -13.423 1.00 86.44 94 ILE A C 1
ATOM 765 O O . ILE A 1 94 ? 5.805 -9.626 -13.473 1.00 86.44 94 ILE A O 1
ATOM 769 N N . GLY A 1 95 ? 5.732 -7.531 -14.260 1.00 82.75 95 GLY A N 1
ATOM 770 C CA . GLY A 1 95 ? 4.827 -7.751 -15.384 1.00 82.75 95 GLY A CA 1
ATOM 771 C C . GLY A 1 95 ? 4.603 -6.449 -16.155 1.00 82.75 95 GLY A C 1
ATOM 772 O O . GLY A 1 95 ? 5.077 -5.390 -15.745 1.00 82.75 95 GLY A O 1
ATOM 773 N N . THR A 1 96 ? 3.876 -6.498 -17.272 1.00 82.88 96 THR A N 1
ATOM 774 C CA . THR A 1 96 ? 3.556 -5.291 -18.050 1.00 82.88 96 THR A CA 1
ATOM 775 C C . THR A 1 96 ? 2.778 -4.299 -17.187 1.00 82.88 96 THR A C 1
ATOM 777 O O . THR A 1 96 ? 1.667 -4.607 -16.760 1.00 82.88 96 THR A O 1
ATOM 780 N N . ASN A 1 97 ? 3.360 -3.119 -16.938 1.00 80.69 97 ASN A N 1
ATOM 781 C CA . ASN A 1 97 ? 2.790 -2.072 -16.079 1.00 80.69 97 ASN A CA 1
ATOM 782 C C . ASN A 1 97 ? 2.501 -2.530 -14.635 1.00 80.69 97 ASN A C 1
ATOM 784 O O . ASN A 1 97 ? 1.674 -1.927 -13.954 1.00 80.69 97 ASN A O 1
ATOM 788 N N . LEU A 1 98 ? 3.170 -3.592 -14.170 1.00 84.62 98 LEU A N 1
ATOM 789 C CA . LEU A 1 98 ? 3.027 -4.149 -12.828 1.00 84.62 98 LEU A CA 1
ATOM 790 C C . LEU A 1 98 ? 4.372 -4.105 -12.108 1.00 84.62 98 LEU A C 1
ATOM 792 O O . LEU A 1 98 ? 5.358 -4.693 -12.561 1.00 84.62 98 LEU A O 1
ATOM 796 N N . TYR A 1 99 ? 4.387 -3.432 -10.966 1.00 86.50 99 TYR A N 1
ATOM 797 C CA . TYR A 1 99 ? 5.590 -3.142 -10.205 1.00 86.50 99 TYR A CA 1
ATOM 798 C C . TYR A 1 99 ? 5.508 -3.745 -8.809 1.00 86.50 99 TYR A C 1
ATOM 800 O O . TYR A 1 99 ? 4.449 -3.789 -8.180 1.00 86.50 99 TYR A O 1
ATOM 808 N N . GLU A 1 100 ? 6.659 -4.190 -8.331 1.00 90.56 100 GLU A N 1
ATOM 809 C CA . GLU A 1 100 ? 6.909 -4.632 -6.973 1.00 90.56 100 GLU A CA 1
ATOM 810 C C . GLU A 1 100 ? 7.836 -3.630 -6.284 1.00 90.56 100 GLU A C 1
ATOM 812 O O . GLU A 1 100 ? 8.847 -3.215 -6.848 1.00 90.56 100 GLU A O 1
ATOM 817 N N . PHE A 1 101 ? 7.504 -3.268 -5.050 1.00 91.50 101 PHE A N 1
ATOM 818 C CA . PHE A 1 101 ? 8.336 -2.440 -4.187 1.00 91.50 101 PHE A CA 1
ATOM 819 C C . PHE A 1 101 ? 8.430 -3.077 -2.798 1.00 91.50 101 PHE A C 1
ATOM 821 O O . PHE A 1 101 ? 7.415 -3.429 -2.190 1.00 91.50 101 PHE A O 1
ATOM 828 N N . ILE A 1 102 ? 9.652 -3.220 -2.287 1.00 92.69 102 ILE A N 1
ATOM 829 C CA . ILE A 1 102 ? 9.932 -3.796 -0.969 1.00 92.69 102 ILE A CA 1
ATOM 830 C C . ILE A 1 102 ? 10.467 -2.670 -0.071 1.00 92.69 102 ILE A C 1
ATOM 832 O O . ILE A 1 102 ? 11.601 -2.233 -0.271 1.00 92.69 102 ILE A O 1
ATOM 836 N N . PRO A 1 103 ? 9.687 -2.173 0.908 1.00 92.00 103 PRO A N 1
ATOM 837 C CA . PRO A 1 103 ? 10.166 -1.143 1.821 1.00 92.00 103 PRO A CA 1
ATOM 838 C C . PRO A 1 103 ? 11.325 -1.666 2.677 1.00 92.00 103 PRO A C 1
ATOM 840 O O . PRO A 1 103 ? 11.285 -2.796 3.161 1.00 92.00 103 PRO A O 1
ATOM 843 N N . GLN A 1 104 ? 12.333 -0.820 2.919 1.00 89.94 104 GLN A N 1
ATOM 844 C CA . GLN A 1 104 ? 13.486 -1.172 3.765 1.00 89.94 104 GLN A CA 1
ATOM 845 C C . GLN A 1 104 ? 13.066 -1.594 5.180 1.00 89.94 104 GLN A C 1
ATOM 847 O O . GLN A 1 104 ? 13.633 -2.524 5.750 1.00 89.94 104 GLN A O 1
ATOM 852 N N . THR A 1 105 ? 12.047 -0.928 5.725 1.00 90.62 105 THR A N 1
ATOM 853 C CA . THR A 1 105 ? 11.449 -1.252 7.021 1.00 90.62 105 THR A CA 1
ATOM 854 C C . THR A 1 105 ? 9.998 -1.664 6.801 1.00 90.62 105 THR A C 1
ATOM 856 O O . THR A 1 105 ? 9.246 -0.871 6.233 1.00 90.62 105 THR A O 1
ATOM 859 N N . PRO A 1 106 ? 9.562 -2.851 7.259 1.00 93.44 106 PRO A N 1
ATOM 860 C CA . PRO A 1 106 ? 8.161 -3.246 7.187 1.00 93.44 106 PRO A CA 1
ATOM 861 C C . PRO A 1 106 ? 7.243 -2.265 7.919 1.00 93.44 106 PRO A C 1
ATOM 863 O O . PRO A 1 106 ? 7.505 -1.879 9.062 1.00 93.44 106 PRO A O 1
ATOM 866 N N . LEU A 1 107 ? 6.135 -1.894 7.284 1.00 94.44 107 LEU A N 1
ATOM 867 C CA . LEU A 1 107 ? 5.174 -0.958 7.859 1.00 94.44 107 LEU A CA 1
ATOM 868 C C . LEU A 1 107 ? 4.192 -1.713 8.746 1.00 94.44 107 LEU A C 1
ATOM 870 O O . LEU A 1 107 ? 3.428 -2.538 8.255 1.00 94.44 107 LEU A O 1
ATOM 874 N N . GLN A 1 108 ? 4.182 -1.416 10.041 1.00 94.75 108 GLN A N 1
A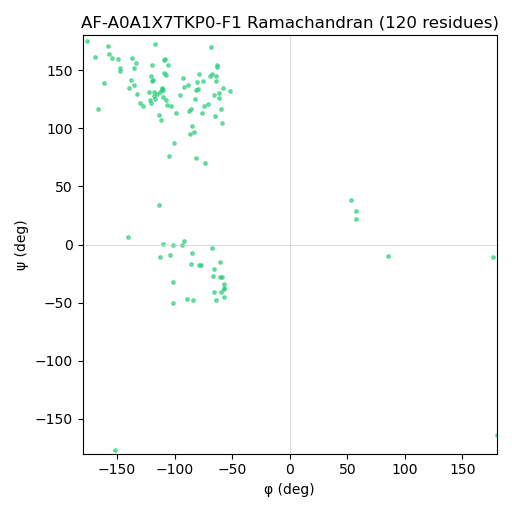TOM 875 C CA . GLN A 1 108 ? 3.231 -2.023 10.971 1.00 94.75 108 GLN A CA 1
ATOM 876 C C . GLN A 1 108 ? 1.833 -1.416 10.796 1.00 94.75 108 GLN A C 1
ATOM 878 O O . GLN A 1 108 ? 1.698 -0.199 10.635 1.00 94.75 108 GLN A O 1
ATOM 883 N N . PHE A 1 109 ? 0.808 -2.260 10.883 1.00 94.56 109 PHE A N 1
ATOM 884 C CA . PHE A 1 109 ? -0.599 -1.867 10.927 1.00 94.56 109 PHE A CA 1
ATOM 885 C C . PHE A 1 109 ? -1.341 -2.625 12.027 1.00 94.56 109 PHE A C 1
ATOM 887 O O . PHE A 1 109 ? -0.948 -3.717 12.449 1.00 94.56 109 PHE A O 1
ATOM 894 N N . GLN A 1 110 ? -2.434 -2.029 12.482 1.00 95.25 110 GLN A N 1
ATOM 895 C CA . GLN A 1 110 ? -3.385 -2.641 13.397 1.00 95.25 110 GLN A CA 1
ATOM 896 C C . GLN A 1 110 ? -4.694 -2.953 12.675 1.00 95.25 110 GLN A C 1
ATOM 898 O O . GLN A 1 110 ? -5.008 -2.371 11.635 1.00 95.25 110 GLN A O 1
ATOM 903 N N . GLU A 1 111 ? -5.460 -3.874 13.246 1.00 94.19 111 GLU A N 1
ATOM 904 C CA . GLU A 1 111 ? -6.838 -4.111 12.839 1.00 94.19 111 GLU A CA 1
ATOM 905 C C . GLU A 1 111 ? -7.627 -2.791 12.846 1.00 94.19 111 GLU A C 1
ATOM 907 O O . GLU A 1 111 ? -7.550 -2.007 13.793 1.00 94.19 111 GLU A O 1
ATOM 912 N N . GLY A 1 112 ? -8.359 -2.533 11.763 1.00 93.50 112 GLY A N 1
ATOM 913 C CA . GLY A 1 112 ? -9.123 -1.304 11.557 1.00 93.50 112 GLY A CA 1
ATOM 914 C C . GLY A 1 112 ? -8.338 -0.133 10.956 1.00 93.50 112 GLY A C 1
ATOM 915 O O . GLY A 1 112 ? -8.965 0.840 10.537 1.00 93.50 112 GLY A O 1
ATOM 916 N N . ASP A 1 113 ? -7.006 -0.211 10.848 1.00 95.62 113 ASP A N 1
ATOM 917 C CA . ASP A 1 113 ? -6.252 0.765 10.054 1.00 95.62 113 ASP A CA 1
ATOM 918 C C . ASP A 1 113 ? -6.664 0.663 8.568 1.00 95.62 113 ASP A C 1
ATOM 920 O O . ASP A 1 113 ? -7.090 -0.394 8.092 1.00 95.62 113 ASP A O 1
ATOM 924 N N . ILE A 1 114 ? -6.533 1.762 7.824 1.00 94.00 114 ILE A N 1
ATOM 925 C CA . ILE A 1 114 ? -6.953 1.881 6.423 1.00 94.00 114 ILE A CA 1
ATOM 926 C C . ILE A 1 114 ? -5.783 2.202 5.498 1.00 94.00 114 ILE A C 1
ATOM 928 O O . ILE A 1 114 ? -4.788 2.815 5.896 1.00 94.00 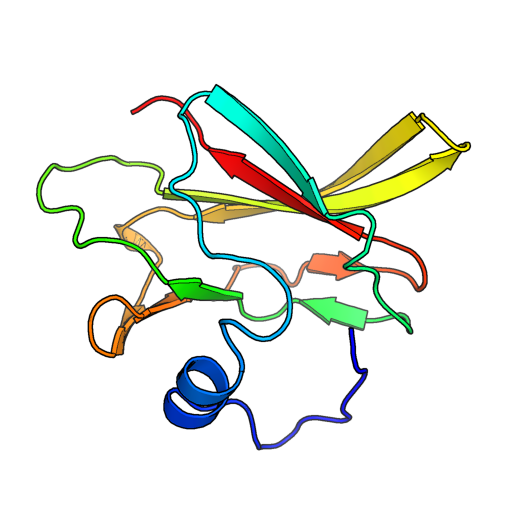114 ILE A O 1
ATOM 932 N N . PHE A 1 115 ? -5.931 1.821 4.234 1.00 93.56 115 PHE A N 1
ATOM 933 C CA . PHE A 1 115 ? -4.981 2.159 3.185 1.00 93.56 115 PHE A CA 1
ATOM 934 C C . PHE A 1 115 ? -5.197 3.582 2.649 1.00 93.56 115 PHE A C 1
ATOM 936 O O . PHE A 1 115 ? -6.324 4.033 2.421 1.00 93.56 115 PHE A O 1
ATOM 943 N N . GLY A 1 116 ? -4.092 4.279 2.398 1.00 93.88 116 GLY A N 1
ATOM 944 C CA . GLY A 1 116 ? -4.074 5.559 1.709 1.00 93.88 116 GLY A CA 1
ATOM 945 C C . GLY A 1 116 ? -2.946 5.637 0.691 1.00 93.88 116 GLY A C 1
ATOM 946 O O . GLY A 1 116 ? -1.961 4.902 0.761 1.00 93.88 116 GLY A O 1
ATOM 947 N N . VAL A 1 117 ? -3.085 6.561 -0.251 1.00 93.00 117 VAL A N 1
ATOM 948 C CA . VAL A 1 117 ? -2.031 6.885 -1.209 1.00 93.00 117 VAL A CA 1
ATOM 949 C C . VAL A 1 117 ? -1.968 8.388 -1.421 1.00 93.00 117 VAL A C 1
ATOM 951 O O . VAL A 1 117 ? -2.995 9.048 -1.586 1.00 93.00 117 VAL A O 1
ATOM 954 N N . TYR A 1 118 ? -0.756 8.927 -1.414 1.00 92.25 118 TYR A N 1
ATOM 955 C CA . TYR A 1 118 ? -0.483 10.303 -1.799 1.00 92.25 118 TYR A CA 1
ATOM 956 C C . TYR A 1 118 ? 0.340 10.316 -3.082 1.00 92.25 118 TYR A C 1
ATOM 958 O O . TYR A 1 118 ? 1.345 9.614 -3.176 1.00 92.25 118 TYR A O 1
ATOM 966 N N . ILE A 1 119 ? -0.078 11.111 -4.066 1.00 88.06 119 ILE A N 1
ATOM 967 C CA . ILE A 1 119 ? 0.715 11.331 -5.277 1.00 88.06 119 ILE A CA 1
ATOM 968 C C . ILE A 1 119 ? 1.460 12.656 -5.130 1.00 88.06 119 ILE A C 1
ATOM 970 O O . ILE A 1 119 ? 0.808 13.702 -5.074 1.00 88.06 119 ILE A O 1
ATOM 974 N N . PRO A 1 120 ? 2.798 12.650 -5.041 1.00 81.88 120 PRO A N 1
ATOM 975 C CA . PRO A 1 120 ? 3.578 13.877 -4.961 1.00 81.88 120 PRO A CA 1
ATOM 976 C C . PRO A 1 120 ? 3.525 14.678 -6.270 1.00 81.88 120 PRO A C 1
ATOM 978 O O . PRO A 1 120 ? 3.003 14.235 -7.292 1.00 81.88 120 PRO A O 1
ATOM 981 N N . SER A 1 121 ? 4.042 15.906 -6.227 1.00 73.00 121 SER A N 1
ATOM 982 C CA . SER A 1 121 ? 4.333 16.647 -7.457 1.00 73.00 121 SER A CA 1
ATOM 983 C C . SER A 1 121 ? 5.428 15.921 -8.251 1.00 73.00 121 SER A C 1
ATOM 985 O O . SER A 1 121 ? 6.336 15.386 -7.608 1.00 73.00 121 SER A O 1
ATOM 987 N N . PRO A 1 122 ? 5.377 15.942 -9.596 1.00 64.56 122 PRO A N 1
ATOM 988 C CA . PRO A 1 122 ? 6.525 15.619 -10.440 1.00 64.56 122 PRO A CA 1
ATOM 989 C C . PRO A 1 122 ? 7.760 16.442 -10.070 1.00 64.56 122 PRO A C 1
ATOM 991 O O . PRO A 1 122 ? 7.568 17.610 -9.641 1.00 64.56 122 PRO A O 1
#

Foldseek 3Di:
DDDDPDPDDDAPVNCVVCVPVQHPDDDDDAQDKDWDQVAFDQFKDWAQKDKDFDDPCPPPPQWAKKKWKWADPDPPDIDTQDIDTDGPVQWDDRDHRMIMGGGPDIGTDGGGITIMMHHYDD

Mean predicted aligned error: 7.29 Å

Organism: Amphimedon queenslandica (NCBI:txid400682)

Sequence (122 aa):
GYCVNSTNSINASFIWENALRIHQSQMFQNQRQYLYLDMFFLCNGSVTKWIFGAENQTNNQNALAEFQIWRPQSSSSYNRVSFSSVTLNDVTMIGTNLYEFIPQTPLQFQEGDIFGVYIPSP